Protein AF-K1ZKI4-F1 (afdb_monomer_lite)

Structure (mmCIF, N/CA/C/O backbone):
data_AF-K1ZKI4-F1
#
_entry.id   AF-K1ZKI4-F1
#
loop_
_atom_site.group_PDB
_atom_site.id
_atom_site.type_symbol
_atom_site.label_atom_id
_atom_site.label_alt_id
_atom_site.label_comp_id
_atom_site.label_asym_id
_atom_site.label_entity_id
_atom_site.label_seq_id
_atom_site.pdbx_PDB_ins_code
_atom_site.Cartn_x
_atom_site.Cartn_y
_atom_site.Cartn_z
_atom_site.occupancy
_atom_site.B_iso_or_equiv
_atom_site.auth_seq_id
_atom_site.auth_comp_id
_atom_site.auth_asym_id
_atom_site.auth_atom_id
_atom_site.pdbx_PDB_model_num
ATOM 1 N N . MET A 1 1 ? -0.395 -5.941 -3.496 1.00 96.88 1 MET A N 1
ATOM 2 C CA . MET A 1 1 ? 0.216 -4.736 -4.112 1.00 96.88 1 MET A CA 1
ATOM 3 C C . MET A 1 1 ? 1.525 -5.027 -4.845 1.00 96.88 1 MET A C 1
ATOM 5 O O . MET A 1 1 ? 1.740 -4.419 -5.884 1.00 96.88 1 MET A O 1
ATOM 9 N N . GLY A 1 2 ? 2.374 -5.937 -4.344 1.00 97.81 2 GLY A N 1
ATOM 10 C CA . GLY A 1 2 ? 3.732 -6.179 -4.861 1.00 97.81 2 GLY A CA 1
ATOM 11 C C . GLY A 1 2 ? 4.793 -5.662 -3.885 1.00 97.81 2 GLY A C 1
ATOM 12 O O . GLY A 1 2 ? 4.455 -4.930 -2.952 1.00 97.81 2 GLY A O 1
ATOM 13 N N . ALA A 1 3 ? 6.058 -6.047 -4.075 1.00 98.31 3 ALA A N 1
ATOM 14 C CA . ALA A 1 3 ? 7.169 -5.557 -3.254 1.00 98.31 3 ALA A CA 1
ATOM 15 C C . ALA A 1 3 ? 7.244 -4.018 -3.276 1.00 98.31 3 ALA A C 1
ATOM 17 O O . ALA A 1 3 ? 6.876 -3.398 -4.270 1.00 98.31 3 ALA A O 1
ATOM 18 N N . THR A 1 4 ? 7.706 -3.395 -2.186 1.00 98.25 4 THR A N 1
ATOM 19 C CA . THR A 1 4 ? 7.772 -1.923 -2.053 1.00 98.25 4 THR A CA 1
ATOM 20 C C . THR A 1 4 ? 8.606 -1.271 -3.151 1.00 98.25 4 THR A C 1
ATOM 22 O O . THR A 1 4 ? 8.212 -0.230 -3.673 1.00 98.25 4 THR A O 1
ATOM 25 N N . ASN A 1 5 ? 9.720 -1.902 -3.533 1.00 98.06 5 ASN A N 1
ATOM 26 C CA . ASN A 1 5 ? 10.462 -1.530 -4.730 1.00 98.06 5 ASN A CA 1
ATOM 27 C C . ASN A 1 5 ? 9.819 -2.201 -5.957 1.00 98.06 5 ASN A C 1
ATOM 29 O O . ASN A 1 5 ? 9.843 -3.436 -6.026 1.00 98.06 5 ASN A O 1
ATOM 33 N N . PRO A 1 6 ? 9.294 -1.439 -6.933 1.00 97.56 6 PRO A N 1
ATOM 34 C CA . PRO A 1 6 ? 8.648 -2.016 -8.109 1.00 97.56 6 PRO A CA 1
ATOM 35 C C . PRO A 1 6 ? 9.587 -2.869 -8.968 1.00 97.56 6 PRO A C 1
ATOM 37 O O . PRO A 1 6 ? 9.127 -3.832 -9.574 1.00 97.56 6 PRO A O 1
ATOM 40 N N . ALA A 1 7 ? 10.902 -2.614 -8.942 1.00 97.81 7 ALA A N 1
ATOM 41 C CA . ALA A 1 7 ? 11.892 -3.454 -9.625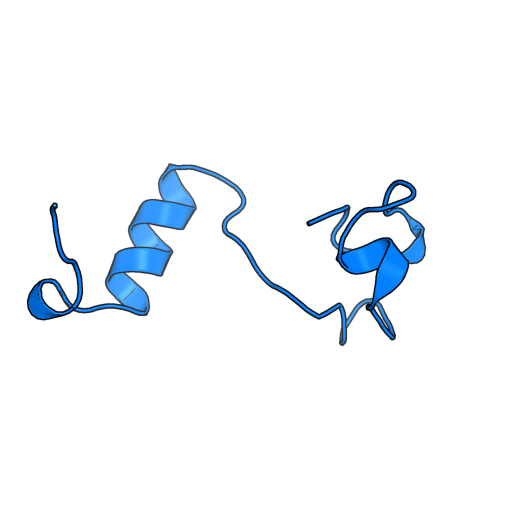 1.00 97.81 7 ALA A CA 1
ATOM 42 C C . ALA A 1 7 ? 11.922 -4.906 -9.102 1.00 97.81 7 ALA A C 1
ATOM 44 O O . ALA A 1 7 ? 12.356 -5.808 -9.811 1.00 97.81 7 ALA A O 1
ATOM 45 N N . ASN A 1 8 ? 11.433 -5.130 -7.876 1.00 98.44 8 ASN A N 1
ATOM 46 C CA . ASN A 1 8 ? 11.361 -6.440 -7.227 1.00 98.44 8 ASN A CA 1
ATOM 47 C C . ASN A 1 8 ? 9.922 -6.984 -7.169 1.00 98.44 8 ASN A C 1
ATOM 49 O O . ASN A 1 8 ? 9.670 -8.008 -6.530 1.00 98.44 8 ASN A O 1
ATOM 53 N N . ALA A 1 9 ? 8.948 -6.276 -7.744 1.00 98.19 9 ALA A N 1
ATOM 54 C CA . ALA A 1 9 ? 7.549 -6.662 -7.673 1.00 98.19 9 ALA A CA 1
ATOM 55 C C . ALA A 1 9 ? 7.239 -7.772 -8.689 1.00 98.19 9 ALA A C 1
ATOM 57 O O . ALA A 1 9 ? 7.667 -7.728 -9.840 1.00 98.19 9 ALA A O 1
ATOM 58 N N . ALA A 1 10 ? 6.479 -8.781 -8.258 1.00 98.56 10 ALA A N 1
ATOM 59 C CA . ALA A 1 10 ? 6.100 -9.889 -9.127 1.00 98.56 10 ALA A CA 1
ATOM 60 C C . ALA A 1 10 ? 5.223 -9.408 -10.308 1.00 98.56 10 ALA A C 1
ATOM 62 O O . ALA A 1 10 ? 4.459 -8.444 -10.141 1.00 98.56 10 ALA A O 1
ATOM 63 N N . PRO A 1 11 ? 5.283 -10.080 -11.475 1.00 98.50 11 PRO A N 1
ATOM 64 C CA . PRO A 1 11 ? 4.449 -9.753 -12.630 1.00 98.50 11 PRO A CA 1
ATOM 65 C C . PRO A 1 11 ? 2.956 -9.689 -12.285 1.00 98.50 11 PRO A C 1
ATOM 67 O O . PRO A 1 11 ? 2.443 -10.543 -11.563 1.00 98.50 11 PRO A O 1
ATOM 70 N N . GLY A 1 12 ? 2.261 -8.672 -12.799 1.00 98.19 12 GLY A N 1
ATOM 71 C CA . GLY A 1 12 ? 0.817 -8.491 -12.610 1.00 98.19 12 GLY A CA 1
ATOM 72 C C . GLY A 1 12 ? 0.414 -7.851 -11.278 1.00 98.19 12 GLY A C 1
ATOM 73 O O . GLY A 1 12 ? -0.770 -7.620 -11.041 1.00 98.19 12 GLY A O 1
ATOM 74 N N . THR A 1 13 ? 1.365 -7.537 -10.396 1.00 98.75 13 THR A N 1
ATOM 75 C CA . THR A 1 13 ? 1.066 -6.779 -9.173 1.00 98.75 13 THR A CA 1
ATOM 76 C C . THR A 1 13 ? 0.900 -5.284 -9.470 1.00 98.75 13 THR A C 1
ATOM 78 O O . THR A 1 13 ? 1.522 -4.764 -10.390 1.00 98.75 13 THR A O 1
ATOM 81 N N . ILE A 1 14 ? 0.100 -4.568 -8.665 1.00 98.56 14 ILE A N 1
ATOM 82 C CA . ILE A 1 14 ? -0.153 -3.117 -8.828 1.00 98.56 14 ILE A CA 1
ATOM 83 C C . ILE A 1 14 ? 1.153 -2.330 -9.007 1.00 98.56 14 ILE A C 1
ATOM 85 O O . ILE A 1 14 ? 1.276 -1.541 -9.936 1.00 98.56 14 ILE A O 1
ATOM 89 N N . ARG A 1 15 ? 2.152 -2.579 -8.152 1.00 98.62 15 ARG A N 1
ATOM 90 C CA . ARG A 1 15 ? 3.442 -1.880 -8.212 1.00 98.62 15 ARG A CA 1
ATOM 91 C C . ARG A 1 15 ? 4.257 -2.247 -9.449 1.00 98.62 15 ARG A C 1
ATOM 93 O O . ARG A 1 15 ? 4.961 -1.398 -9.966 1.00 98.62 15 ARG A O 1
ATOM 100 N N . GLN A 1 16 ? 4.154 -3.475 -9.952 1.00 98.25 16 GLN A N 1
ATOM 101 C CA . GLN A 1 16 ? 4.832 -3.848 -11.196 1.00 98.25 16 GLN A CA 1
ATOM 102 C C . GLN A 1 16 ? 4.177 -3.196 -12.424 1.00 98.25 16 GLN A C 1
ATOM 104 O O . GLN A 1 16 ? 4.8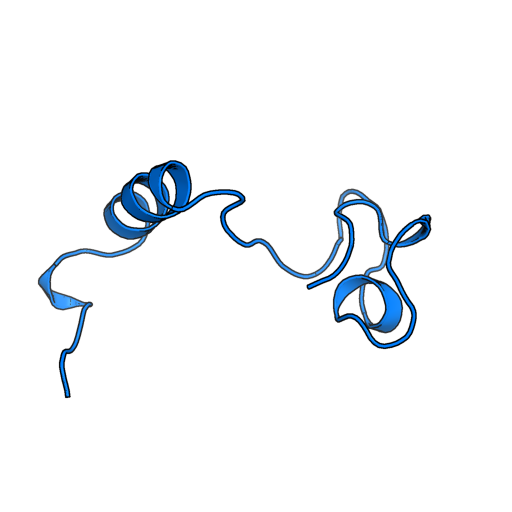73 -2.884 -13.385 1.00 98.25 16 GLN A O 1
ATOM 109 N N . LEU A 1 17 ? 2.858 -2.991 -12.392 1.00 98.38 17 LEU A N 1
ATOM 110 C CA . LEU A 1 17 ? 2.097 -2.454 -13.520 1.00 98.38 17 LEU A CA 1
ATOM 111 C C . LEU A 1 17 ? 2.074 -0.919 -13.575 1.00 98.38 17 LEU A C 1
ATOM 113 O O . LEU A 1 17 ? 1.995 -0.368 -14.670 1.00 98.38 1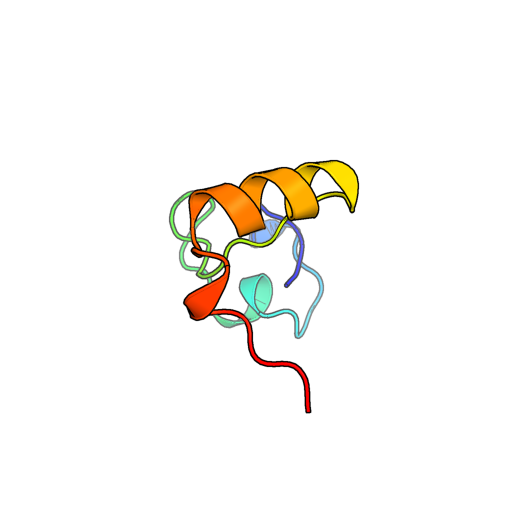7 LEU A O 1
ATOM 117 N N . TYR A 1 18 ? 2.112 -0.236 -12.424 1.00 98.38 18 TYR A N 1
ATOM 118 C CA . TYR A 1 18 ? 1.746 1.187 -12.344 1.00 98.38 18 TYR A CA 1
ATOM 119 C C . TYR A 1 18 ? 2.719 2.086 -11.565 1.00 98.38 18 TYR A C 1
ATOM 121 O O . TYR A 1 18 ? 2.486 3.293 -11.502 1.00 98.38 18 TYR A O 1
ATOM 129 N N . ALA A 1 19 ? 3.774 1.547 -10.946 1.00 98.00 19 ALA A N 1
ATOM 130 C CA . ALA A 1 19 ? 4.733 2.371 -10.206 1.00 98.00 19 ALA A CA 1
ATOM 131 C C . ALA A 1 19 ? 5.745 3.045 -11.134 1.00 98.00 19 ALA A C 1
ATOM 133 O O . ALA A 1 19 ? 6.281 2.415 -12.044 1.00 98.00 19 ALA A O 1
ATOM 134 N N . GLU A 1 20 ? 6.084 4.297 -10.834 1.00 98.12 20 GLU A N 1
ATOM 135 C CA . GLU A 1 20 ? 7.125 5.038 -11.554 1.00 98.12 20 GLU A CA 1
ATOM 136 C C . GLU A 1 20 ? 8.515 4.799 -10.949 1.00 98.12 20 GLU A C 1
ATOM 138 O O . GLU A 1 20 ? 9.514 4.724 -11.662 1.00 98.12 20 GLU A O 1
ATOM 143 N N . SER A 1 21 ? 8.604 4.694 -9.618 1.00 98.00 21 SER A N 1
ATOM 144 C CA . SER A 1 21 ? 9.869 4.530 -8.893 1.00 98.00 21 SER A CA 1
ATOM 145 C C . SER A 1 21 ? 9.652 3.963 -7.484 1.00 98.00 21 SER A C 1
ATOM 147 O O . SER A 1 21 ? 8.522 3.714 -7.070 1.00 98.00 21 SER A O 1
ATOM 149 N N . LEU A 1 22 ? 10.733 3.771 -6.714 1.00 97.56 22 LEU A N 1
ATOM 150 C CA . LEU A 1 22 ? 10.648 3.360 -5.304 1.00 97.56 22 LEU A CA 1
ATOM 151 C C . LEU A 1 22 ? 9.875 4.373 -4.439 1.00 97.56 22 LEU A C 1
ATOM 153 O O . LEU A 1 22 ? 9.143 3.968 -3.543 1.00 97.56 22 LEU A O 1
ATOM 157 N N . GLN A 1 23 ? 10.045 5.672 -4.701 1.00 97.88 23 GLN A N 1
ATOM 158 C CA . GLN A 1 23 ? 9.367 6.743 -3.960 1.00 97.88 23 GLN A CA 1
ATOM 159 C C . GLN A 1 23 ? 7.946 6.989 -4.484 1.00 97.88 23 GLN A C 1
ATOM 161 O O . GLN A 1 23 ? 7.056 7.321 -3.709 1.00 97.88 23 GLN A O 1
ATOM 166 N N . CYS A 1 24 ? 7.726 6.771 -5.783 1.00 97.88 24 CYS A N 1
ATOM 167 C CA . CYS A 1 24 ? 6.431 6.897 -6.449 1.00 97.88 24 CYS A CA 1
ATOM 168 C C . CYS A 1 24 ? 5.872 5.505 -6.791 1.00 97.88 24 CYS A C 1
ATOM 170 O O . CYS A 1 24 ? 5.707 5.162 -7.964 1.00 97.88 24 CYS A O 1
ATOM 172 N N . ASN A 1 25 ? 5.614 4.677 -5.770 1.00 98.38 25 ASN A N 1
ATOM 173 C CA . ASN A 1 25 ? 5.215 3.271 -5.939 1.00 98.38 25 ASN A CA 1
ATOM 174 C C . ASN A 1 25 ? 3.690 3.027 -5.930 1.00 98.38 25 ASN A C 1
ATOM 176 O O . ASN A 1 25 ? 3.232 1.92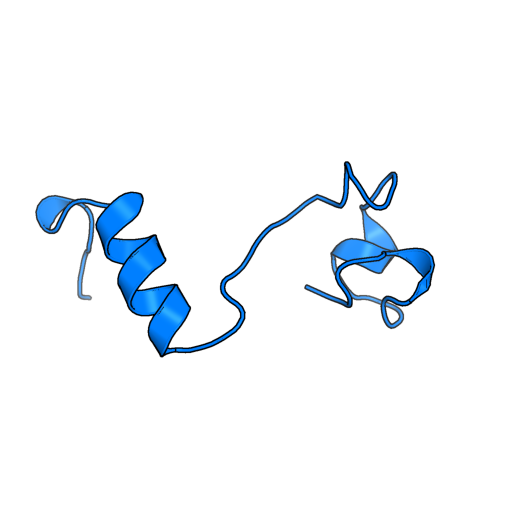9 -5.605 1.00 98.38 25 ASN A O 1
ATOM 180 N N . SER A 1 26 ? 2.917 4.049 -6.303 1.00 97.94 26 SER A N 1
ATOM 181 C CA . SER A 1 26 ? 1.458 4.057 -6.525 1.00 97.94 26 SER A CA 1
ATOM 182 C C . SER A 1 26 ? 0.554 3.853 -5.306 1.00 97.94 26 SER A C 1
ATOM 184 O O . SER A 1 26 ? -0.464 4.528 -5.209 1.00 97.94 26 SER A O 1
ATOM 186 N N . VAL A 1 27 ? 0.859 2.912 -4.407 1.00 98.00 27 VAL A N 1
ATOM 187 C CA . VAL A 1 27 ? -0.040 2.515 -3.307 1.00 98.00 27 VAL A CA 1
ATOM 188 C C . VAL A 1 27 ? 0.717 2.131 -2.035 1.00 98.00 27 VAL A C 1
ATOM 190 O O . VAL A 1 27 ? 1.787 1.514 -2.090 1.00 98.00 27 VAL A O 1
ATOM 193 N N . HIS A 1 28 ? 0.107 2.431 -0.886 1.00 98.06 28 HIS A N 1
ATOM 194 C CA . HIS A 1 28 ? 0.494 1.958 0.448 1.00 98.06 28 HIS A CA 1
ATOM 195 C C . HIS A 1 28 ? -0.477 0.880 0.940 1.00 98.06 28 HIS A C 1
ATOM 197 O O . HIS A 1 28 ? -1.626 0.822 0.509 1.00 98.06 28 HIS A O 1
ATOM 203 N N . GLY A 1 29 ? -0.012 0.049 1.865 1.00 97.19 29 GLY A N 1
ATOM 204 C CA . GLY A 1 29 ? -0.867 -0.800 2.681 1.00 97.19 29 GLY A CA 1
ATOM 205 C C . GLY A 1 29 ? -0.068 -1.353 3.850 1.00 97.19 29 GLY A C 1
ATOM 206 O O . GLY A 1 29 ? 1.134 -1.599 3.711 1.00 97.19 29 GLY A O 1
ATOM 207 N N . SER A 1 30 ? -0.743 -1.519 4.982 1.00 98.38 30 SER A N 1
ATOM 208 C CA . SER A 1 30 ? -0.137 -1.957 6.234 1.00 98.38 30 SER A CA 1
ATOM 209 C C . SER A 1 30 ? 0.550 -3.316 6.074 1.00 98.38 30 SER A C 1
ATOM 211 O O . SER A 1 30 ? 0.079 -4.194 5.345 1.00 98.38 30 SER A O 1
ATOM 213 N N . ASP A 1 31 ? 1.682 -3.484 6.746 1.00 96.94 31 ASP A N 1
ATOM 214 C CA . ASP A 1 31 ? 2.551 -4.657 6.628 1.00 96.94 31 ASP A CA 1
ATOM 215 C C . ASP A 1 31 ? 2.204 -5.791 7.607 1.00 96.94 31 ASP A C 1
ATOM 217 O O . ASP A 1 31 ? 2.619 -6.930 7.387 1.00 96.94 31 ASP A O 1
ATOM 221 N N . ALA A 1 32 ? 1.413 -5.510 8.647 1.00 97.94 32 ALA A N 1
ATOM 222 C CA . ALA A 1 32 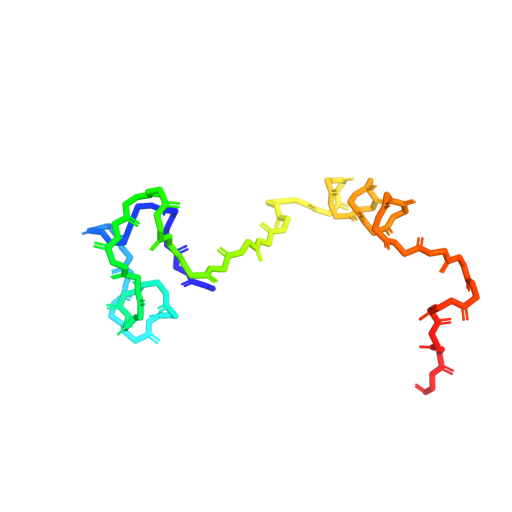? 0.971 -6.475 9.647 1.00 97.94 32 ALA A CA 1
ATOM 223 C C . ALA A 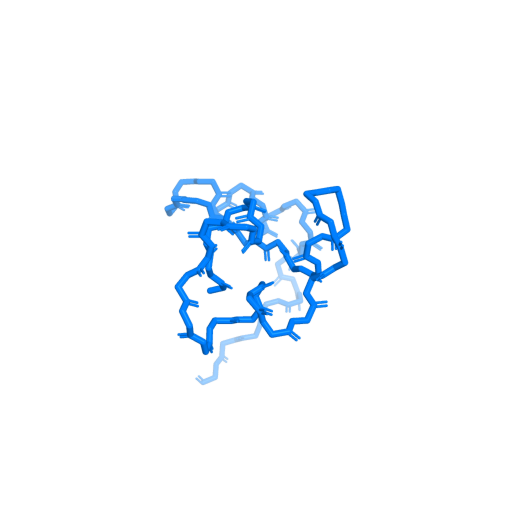1 32 ? -0.418 -6.115 10.221 1.00 97.94 32 ALA A C 1
ATOM 225 O O . ALA A 1 32 ? -0.842 -4.960 10.154 1.00 97.94 32 ALA A O 1
ATOM 226 N N . PRO A 1 33 ? -1.146 -7.072 10.830 1.00 98.38 33 PRO A N 1
ATOM 227 C CA . PRO A 1 33 ? -2.410 -6.786 11.515 1.00 98.38 33 PRO A CA 1
ATOM 228 C C . PRO A 1 33 ? -2.289 -5.729 12.623 1.00 98.38 33 PRO A C 1
ATOM 230 O O . PRO A 1 33 ? -3.216 -4.957 12.859 1.00 98.38 33 PRO A O 1
ATOM 233 N N . GLU A 1 34 ? -1.155 -5.690 13.317 1.00 98.19 34 GLU A N 1
ATOM 234 C CA . GLU A 1 34 ? -0.864 -4.740 14.386 1.00 98.19 34 GLU A CA 1
ATOM 235 C C . GLU A 1 34 ? -0.702 -3.319 13.838 1.00 98.19 34 GLU A C 1
ATOM 237 O O . GLU A 1 34 ? -1.295 -2.389 14.383 1.00 98.19 34 GLU A O 1
ATOM 242 N N . THR A 1 35 ? 0.042 -3.150 12.739 1.00 98.25 35 THR A N 1
ATOM 243 C CA . THR A 1 35 ? 0.216 -1.845 12.083 1.00 98.25 35 THR A CA 1
ATOM 244 C C . THR A 1 35 ? -1.064 -1.399 11.391 1.00 98.25 35 THR A C 1
ATOM 246 O O . THR A 1 35 ? -1.412 -0.226 11.479 1.00 98.25 35 THR A O 1
ATOM 249 N N . ALA A 1 36 ? -1.844 -2.328 10.830 1.00 98.25 36 ALA A N 1
ATOM 250 C CA . ALA A 1 36 ? -3.165 -2.035 10.277 1.00 98.25 36 ALA A CA 1
ATOM 251 C C . ALA A 1 36 ? -4.110 -1.427 11.321 1.00 98.25 36 ALA A C 1
ATOM 253 O O . ALA A 1 36 ? -4.753 -0.420 11.047 1.00 98.25 36 ALA A O 1
ATOM 254 N N . LYS A 1 37 ? -4.166 -1.983 12.541 1.00 97.06 37 LYS A N 1
ATOM 255 C CA . LYS A 1 37 ? -4.992 -1.424 13.629 1.00 97.06 37 LYS A CA 1
ATOM 256 C C . LYS A 1 37 ? -4.601 0.014 13.975 1.00 97.06 37 LYS A C 1
ATOM 258 O O . LYS A 1 37 ? -5.479 0.838 14.209 1.00 97.06 37 LYS A O 1
ATOM 263 N N . VAL A 1 38 ? -3.300 0.306 14.002 1.00 97.88 38 VAL A N 1
ATOM 264 C CA . VAL A 1 38 ? -2.786 1.656 14.280 1.00 97.88 38 VAL A CA 1
ATOM 265 C C . VAL A 1 38 ? -3.114 2.615 13.135 1.00 97.88 38 VAL A C 1
ATOM 267 O O . VAL A 1 38 ? -3.615 3.706 13.384 1.00 97.88 38 VAL A O 1
ATOM 270 N N . GLU A 1 39 ? -2.866 2.214 11.887 1.00 98.31 39 GLU A N 1
ATOM 271 C CA . GLU A 1 39 ? -3.113 3.046 10.705 1.00 98.31 39 GLU A CA 1
ATOM 272 C C . GLU A 1 39 ? -4.607 3.328 10.502 1.00 98.31 39 GLU A C 1
ATOM 274 O O . GLU A 1 39 ? -4.971 4.468 10.226 1.00 98.31 39 GLU A O 1
ATOM 279 N N . ILE A 1 40 ? -5.483 2.335 10.699 1.00 97.69 40 ILE A N 1
ATOM 280 C CA . ILE A 1 40 ? -6.938 2.522 10.594 1.00 97.69 40 ILE A CA 1
ATOM 281 C C . ILE A 1 40 ? -7.401 3.609 11.568 1.00 97.69 40 ILE A C 1
ATOM 283 O O . ILE A 1 40 ? -8.032 4.563 11.128 1.00 97.69 40 ILE A O 1
ATOM 287 N N . GLY A 1 41 ? -7.023 3.526 12.849 1.00 96.44 41 GLY A N 1
ATOM 288 C CA . GLY A 1 41 ? -7.395 4.539 13.846 1.00 96.44 41 GLY A CA 1
ATOM 289 C C . GLY A 1 41 ? -6.707 5.899 13.662 1.00 96.44 41 GLY A C 1
ATOM 290 O O . GLY A 1 41 ? -7.138 6.887 14.249 1.00 96.44 41 GLY A O 1
ATOM 291 N N . PHE A 1 42 ? -5.635 5.968 12.868 1.00 96.88 42 PHE A N 1
ATOM 292 C CA . PHE A 1 42 ? -4.989 7.229 12.504 1.00 96.88 42 PHE A CA 1
ATOM 293 C C . PHE A 1 42 ? -5.708 7.934 11.344 1.00 96.88 42 PHE A C 1
ATOM 295 O O . PHE A 1 42 ? -5.858 9.155 11.373 1.00 96.88 42 PHE A O 1
ATOM 302 N N . PHE A 1 43 ? -6.126 7.188 10.316 1.00 97.81 43 PHE A N 1
ATOM 303 C CA . PHE A 1 43 ? -6.723 7.751 9.098 1.00 97.81 43 PHE A CA 1
ATOM 304 C C . PHE A 1 43 ? -8.246 7.893 9.152 1.00 97.81 43 PHE A C 1
ATOM 306 O O . PHE A 1 43 ? -8.793 8.740 8.446 1.00 97.81 43 PHE A O 1
ATOM 313 N N . PHE A 1 44 ? -8.921 7.070 9.950 1.00 96.81 44 PHE A N 1
ATOM 314 C CA . PHE A 1 44 ? -10.375 6.976 9.997 1.00 96.81 44 PHE A CA 1
ATOM 315 C C . PHE A 1 44 ? -10.863 7.161 11.430 1.00 96.81 44 PHE A C 1
ATOM 317 O O . PHE A 1 44 ? -10.287 6.611 12.368 1.00 96.81 44 PHE A O 1
ATOM 324 N N . ASP A 1 45 ? -11.937 7.932 11.595 1.00 94.75 45 ASP A N 1
ATOM 325 C CA . ASP A 1 45 ? -12.680 7.954 12.851 1.00 94.75 45 ASP A CA 1
ATOM 326 C C . ASP A 1 45 ? -13.677 6.785 12.911 1.00 94.75 45 ASP A C 1
ATOM 328 O O . ASP A 1 45 ? -14.049 6.204 11.886 1.00 94.75 45 ASP A O 1
ATOM 332 N N . ASP A 1 46 ? -14.149 6.461 14.114 1.00 90.12 46 ASP A N 1
ATOM 333 C CA . ASP A 1 46 ? -15.090 5.355 14.323 1.00 90.12 46 ASP A CA 1
ATOM 334 C C . ASP A 1 46 ? -16.429 5.550 13.586 1.00 90.12 46 ASP A C 1
ATOM 336 O O . ASP A 1 46 ? -17.140 4.579 13.343 1.00 90.12 46 ASP A O 1
ATOM 340 N N . GLN A 1 47 ? -16.800 6.785 13.226 1.00 92.56 47 GLN A N 1
ATOM 341 C CA . GLN A 1 47 ? -18.048 7.076 12.506 1.00 92.56 47 GLN A CA 1
ATOM 342 C C . GLN A 1 47 ? -17.929 6.833 10.996 1.00 92.56 47 GLN A C 1
ATOM 344 O O . GLN A 1 47 ? -18.941 6.695 10.311 1.00 92.56 47 GLN A O 1
ATOM 349 N N . SER A 1 48 ? -16.705 6.775 10.474 1.00 92.12 48 SER A N 1
ATOM 350 C CA . SER A 1 48 ? -16.405 6.500 9.069 1.00 92.12 48 SER A CA 1
ATOM 351 C C . SER A 1 48 ? -16.281 5.005 8.741 1.00 92.12 48 SER A C 1
ATOM 353 O O . SER A 1 48 ? -16.155 4.642 7.569 1.00 92.12 48 SER A O 1
ATOM 355 N N . LEU A 1 49 ? -16.350 4.134 9.754 1.00 93.12 49 LEU A N 1
ATOM 356 C CA . LEU A 1 49 ? -16.320 2.680 9.607 1.00 93.12 49 LEU A CA 1
ATOM 357 C C . LEU A 1 49 ? -17.748 2.114 9.608 1.00 93.12 49 LEU A C 1
ATOM 359 O O . LEU A 1 49 ? -18.440 2.133 10.623 1.00 93.12 49 LEU A O 1
ATOM 363 N N . PHE A 1 50 ? -18.184 1.592 8.461 1.00 93.56 50 PHE A N 1
ATOM 364 C CA . PHE A 1 50 ? -19.514 1.002 8.287 1.00 93.56 50 PHE A CA 1
ATOM 365 C C . PHE A 1 50 ? -19.436 -0.528 8.304 1.00 93.56 50 PHE A C 1
ATOM 367 O O . PHE A 1 50 ? -18.644 -1.106 7.561 1.00 93.56 50 PHE A O 1
ATOM 374 N N . ASP A 1 51 ? -20.284 -1.166 9.110 1.00 92.75 51 ASP A N 1
ATOM 375 C CA . ASP A 1 51 ? -20.472 -2.622 9.147 1.00 92.75 51 ASP A CA 1
ATOM 376 C C . ASP A 1 51 ? -21.785 -2.977 8.428 1.00 92.75 51 ASP A C 1
ATOM 378 O O . ASP A 1 51 ? -22.826 -2.377 8.725 1.00 92.75 51 ASP A O 1
ATOM 382 N N . TYR A 1 52 ? -21.729 -3.875 7.440 1.00 88.75 52 TYR A N 1
ATOM 383 C CA . TYR A 1 52 ? -22.860 -4.259 6.583 1.00 88.75 52 TYR A CA 1
ATOM 384 C C . TYR A 1 52 ? -22.841 -5.740 6.201 1.00 88.75 52 TYR A C 1
ATOM 386 O O . TYR A 1 52 ? -21.740 -6.321 6.064 1.00 88.75 52 TYR A O 1
#

Sequence (52 aa):
MGATNPANAAPGTIRQLYAESLQCNSVHGSDAPETAKVEIGFFFDDQSLFDY

Foldseek 3Di:
DADLFLVRGDPPDQQVVPAPGSVRSPDDDDPDPVRNVVVCVVPDDPVRDDDD

pLDDT: mean 97.07, std 2.24, range [88.75, 98.75]

Secondary structure (DSSP, 8-state):
---SSGGGPPTTSHHHHH--SSS--S----SSHHHHHHHHHHH--TTS----

Radius of gyration: 13.92 Å; chains: 1; bounding box: 35×18×28 Å